Protein AF-A0A819XKZ9-F1 (afdb_monomer)

Mean predicted aligned error: 4.68 Å

Structure (mmCIF, N/CA/C/O backbone):
data_AF-A0A819XKZ9-F1
#
_entry.id   AF-A0A819XKZ9-F1
#
loop_
_atom_site.group_PDB
_atom_site.id
_atom_site.type_symbo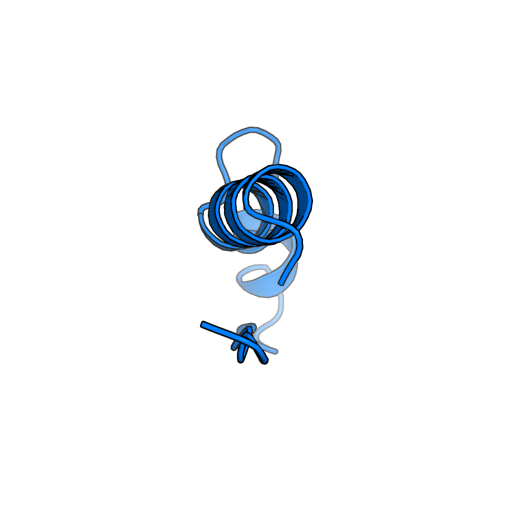l
_atom_site.label_atom_id
_atom_site.label_alt_id
_atom_site.label_comp_id
_atom_site.label_asym_id
_atom_site.label_entity_id
_atom_site.label_seq_id
_atom_site.pdbx_PDB_ins_code
_atom_site.Cartn_x
_atom_site.Cartn_y
_atom_site.Cartn_z
_atom_site.occupancy
_atom_site.B_iso_or_equiv
_atom_site.auth_seq_id
_atom_site.auth_comp_id
_atom_site.auth_asym_id
_atom_site.auth_atom_id
_atom_site.pdbx_PDB_model_num
ATOM 1 N N . ALA A 1 1 ? 10.716 -4.940 -11.516 1.00 68.50 1 ALA A N 1
ATOM 2 C CA . ALA A 1 1 ? 9.271 -4.665 -11.572 1.00 68.50 1 ALA A CA 1
ATOM 3 C C . ALA A 1 1 ? 9.150 -3.229 -12.025 1.00 68.50 1 ALA A C 1
ATOM 5 O O . ALA A 1 1 ? 9.894 -2.420 -11.493 1.00 68.50 1 ALA A O 1
ATOM 6 N N . ASP A 1 2 ? 8.308 -2.950 -13.012 1.00 83.12 2 ASP A N 1
ATOM 7 C CA . ASP A 1 2 ? 8.222 -1.624 -13.646 1.00 83.12 2 ASP A CA 1
ATOM 8 C C . ASP A 1 2 ? 6.955 -0.859 -13.230 1.00 83.12 2 ASP A C 1
ATOM 10 O O . ASP A 1 2 ? 6.784 0.298 -13.594 1.00 83.12 2 ASP A O 1
ATOM 14 N N . CYS A 1 3 ? 6.043 -1.519 -12.499 1.00 80.12 3 CYS A N 1
ATOM 15 C CA . CYS A 1 3 ? 4.806 -0.941 -11.974 1.00 80.12 3 CYS A CA 1
ATOM 16 C C . CYS A 1 3 ? 4.441 -1.583 -10.622 1.00 80.12 3 CYS A C 1
ATOM 18 O O . CYS A 1 3 ? 4.520 -2.807 -10.475 1.00 80.12 3 CYS A O 1
ATOM 20 N 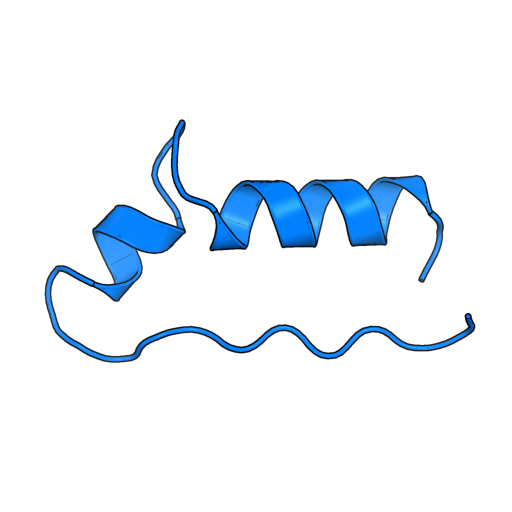N . ALA A 1 4 ? 3.997 -0.774 -9.657 1.00 85.62 4 ALA A N 1
ATOM 21 C CA . ALA A 1 4 ? 3.464 -1.227 -8.373 1.00 85.62 4 ALA A CA 1
ATOM 22 C C . ALA A 1 4 ? 1.970 -0.892 -8.254 1.00 85.62 4 ALA A C 1
ATOM 24 O O . ALA A 1 4 ? 1.530 0.195 -8.622 1.00 85.62 4 ALA A O 1
ATOM 25 N N . VAL A 1 5 ? 1.183 -1.825 -7.711 1.00 86.81 5 VAL A N 1
ATOM 26 C CA . VAL A 1 5 ? -0.236 -1.607 -7.402 1.00 86.81 5 VAL A CA 1
ATOM 27 C C . VAL A 1 5 ? -0.388 -1.522 -5.891 1.00 86.81 5 VAL A C 1
ATOM 29 O O . VAL A 1 5 ? -0.152 -2.499 -5.183 1.00 86.81 5 VAL A O 1
ATOM 32 N N . LEU A 1 6 ? -0.789 -0.348 -5.405 1.00 87.00 6 LEU A N 1
ATOM 33 C CA . LEU A 1 6 ? -1.084 -0.115 -3.996 1.00 87.00 6 LEU A CA 1
ATOM 34 C C . LEU A 1 6 ? -2.598 -0.147 -3.781 1.00 87.00 6 LEU A C 1
ATOM 36 O O . LEU A 1 6 ? -3.328 0.666 -4.345 1.00 87.00 6 LEU A O 1
ATOM 40 N N . VAL A 1 7 ? -3.068 -1.076 -2.950 1.00 87.81 7 VAL A N 1
ATOM 41 C CA . VAL A 1 7 ? -4.479 -1.172 -2.557 1.00 87.81 7 VAL A CA 1
ATOM 42 C C . VAL A 1 7 ? -4.650 -0.549 -1.180 1.00 87.81 7 VAL A C 1
ATOM 44 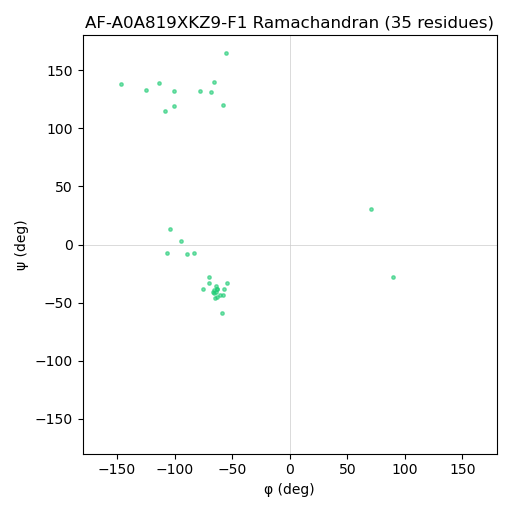O O . VAL A 1 7 ? -3.891 -0.847 -0.258 1.00 87.81 7 VAL A O 1
ATOM 47 N N . VAL A 1 8 ? -5.651 0.318 -1.040 1.00 86.25 8 VAL A N 1
ATOM 48 C CA . VAL A 1 8 ? -5.925 1.043 0.202 1.00 86.25 8 VAL A CA 1
ATOM 49 C C . VAL A 1 8 ? -7.367 0.799 0.632 1.00 86.25 8 VAL A C 1
ATOM 51 O O . VAL A 1 8 ? -8.282 0.899 -0.184 1.00 86.25 8 VAL A O 1
ATOM 54 N N . ALA A 1 9 ? -7.567 0.479 1.912 1.00 87.88 9 ALA A N 1
ATOM 55 C CA . ALA A 1 9 ? -8.897 0.351 2.493 1.00 87.88 9 ALA A CA 1
ATOM 56 C C . ALA A 1 9 ? -9.586 1.724 2.555 1.00 87.88 9 ALA A C 1
ATOM 58 O O . ALA A 1 9 ? -8.993 2.700 3.013 1.00 87.88 9 ALA A O 1
ATOM 59 N N . ALA A 1 10 ? -10.835 1.789 2.091 1.00 87.06 10 ALA A N 1
ATOM 60 C CA . ALA A 1 10 ? -11.649 3.008 2.090 1.00 87.06 10 ALA A CA 1
ATOM 61 C C . ALA A 1 10 ? -12.568 3.123 3.323 1.00 87.06 10 ALA A C 1
ATOM 63 O O . ALA A 1 10 ? -13.366 4.055 3.412 1.00 87.06 10 ALA A O 1
ATOM 64 N N . GLY A 1 11 ? -12.493 2.171 4.259 1.00 89.44 11 GLY A N 1
ATOM 65 C CA . GLY A 1 11 ? -13.245 2.222 5.507 1.00 89.44 11 GLY A CA 1
ATOM 66 C C . GLY A 1 11 ? -12.788 3.386 6.388 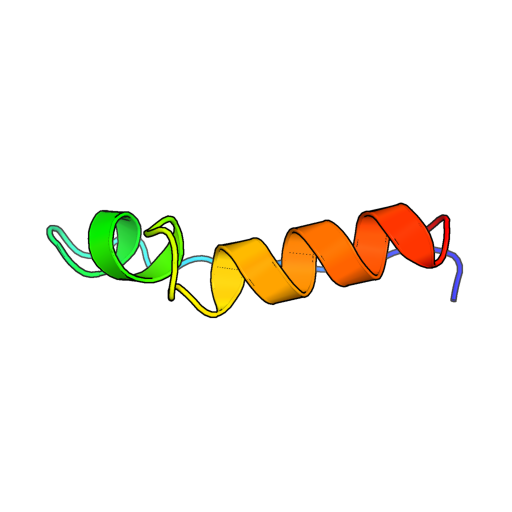1.00 89.44 11 GLY A C 1
ATOM 67 O O . GLY A 1 11 ? -11.592 3.656 6.512 1.00 89.44 11 GLY A O 1
ATOM 68 N N . THR A 1 12 ? -13.737 4.071 7.029 1.00 82.81 12 THR A N 1
ATOM 69 C CA . THR A 1 12 ? -13.454 5.102 8.041 1.00 82.81 12 THR A CA 1
ATOM 70 C C . THR A 1 12 ? -12.629 4.512 9.182 1.00 82.81 12 THR A C 1
ATOM 72 O O . THR A 1 12 ? -13.081 3.573 9.837 1.00 82.81 12 THR A O 1
ATOM 75 N N . GLY A 1 13 ? -11.432 5.049 9.428 1.00 83.50 13 GLY 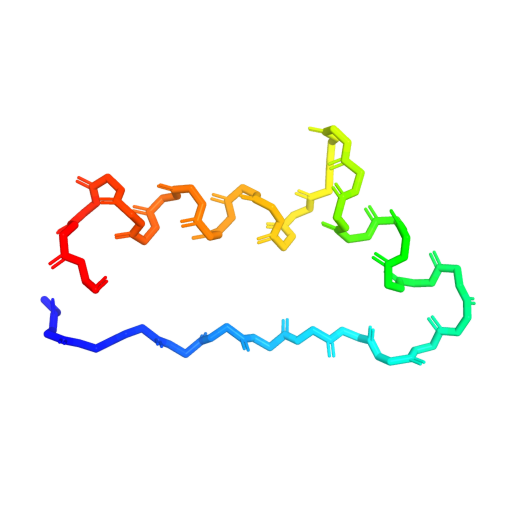A N 1
ATOM 76 C CA . GLY A 1 13 ? -10.486 4.551 10.429 1.00 83.50 13 GLY A CA 1
ATOM 77 C C . GLY A 1 13 ? -9.516 3.489 9.899 1.00 83.50 13 GLY A C 1
ATOM 78 O O . GLY A 1 13 ? -8.389 3.411 10.385 1.00 83.50 13 GLY A O 1
ATOM 79 N N . GLU A 1 14 ? -9.903 2.712 8.883 1.00 84.56 14 GLU A N 1
ATOM 80 C CA . GLU A 1 14 ? -9.016 1.745 8.218 1.00 84.56 14 GLU A CA 1
ATOM 81 C C . GLU A 1 14 ? -8.024 2.446 7.292 1.00 84.56 14 GLU A C 1
ATOM 83 O O . GLU A 1 14 ? -6.848 2.072 7.250 1.00 84.56 14 GLU A O 1
ATOM 88 N N . PHE A 1 15 ? -8.476 3.501 6.603 1.00 86.12 15 PHE A N 1
ATOM 89 C CA . PHE A 1 15 ? -7.593 4.380 5.848 1.00 86.12 15 PHE A CA 1
ATOM 90 C C . PHE A 1 15 ? -6.550 4.989 6.788 1.00 86.12 15 PHE A C 1
ATOM 92 O O . PHE A 1 15 ? -5.361 4.725 6.642 1.00 86.12 15 PHE A O 1
ATOM 99 N N . GLU A 1 16 ? -6.986 5.715 7.818 1.00 87.12 16 GLU A N 1
ATOM 100 C CA . GLU A 1 16 ? -6.124 6.407 8.777 1.00 87.12 16 GLU A CA 1
ATOM 101 C C . GLU A 1 16 ? -5.143 5.460 9.488 1.00 87.12 16 GLU A C 1
ATOM 103 O O . GLU A 1 16 ? -3.978 5.814 9.684 1.00 87.12 16 GLU A O 1
ATOM 108 N N . ALA A 1 17 ? -5.571 4.238 9.826 1.00 86.94 17 ALA A N 1
ATOM 109 C CA . ALA A 1 17 ? -4.694 3.208 10.378 1.00 86.94 17 ALA A CA 1
ATOM 110 C C . ALA A 1 17 ? -3.636 2.732 9.363 1.00 86.94 17 ALA A C 1
ATOM 112 O O . ALA A 1 17 ? -2.476 2.542 9.735 1.00 86.94 17 ALA A O 1
ATOM 113 N N . GLY A 1 18 ? -3.999 2.592 8.085 1.00 85.12 18 GLY A N 1
ATOM 114 C CA . GLY A 1 18 ? -3.101 2.180 7.002 1.00 85.12 18 GLY A CA 1
ATOM 115 C C . GLY A 1 18 ? -2.041 3.221 6.610 1.00 85.12 18 GLY A C 1
ATOM 116 O O . GLY A 1 18 ? -0.920 2.838 6.267 1.00 85.12 18 GLY A O 1
ATOM 117 N N . ILE A 1 19 ? -2.353 4.523 6.697 1.00 85.31 19 ILE A N 1
ATOM 118 C CA . ILE A 1 19 ? -1.420 5.658 6.458 1.00 85.31 19 ILE A CA 1
ATOM 119 C C . ILE A 1 19 ? -0.680 6.100 7.738 1.00 85.31 19 ILE A C 1
ATOM 121 O O . ILE A 1 19 ? 0.268 6.887 7.674 1.00 85.31 19 ILE A O 1
ATOM 125 N N . SER A 1 20 ? -1.046 5.570 8.908 1.00 87.75 20 SER A N 1
ATOM 126 C CA . SER A 1 20 ? -0.366 5.859 10.177 1.00 87.75 20 SER A CA 1
ATOM 127 C C . SER A 1 20 ? 1.142 5.565 10.127 1.00 87.75 20 SER A C 1
ATOM 129 O O . SER A 1 20 ? 1.648 4.866 9.249 1.00 87.75 20 SER A O 1
ATOM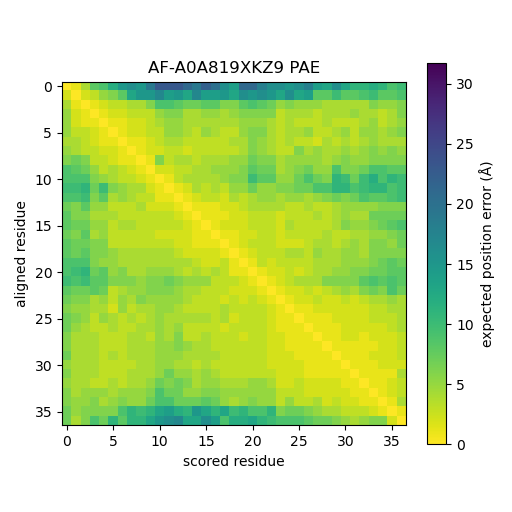 131 N N . LYS A 1 21 ? 1.902 6.072 11.109 1.00 80.19 21 LYS A N 1
ATOM 132 C CA . LYS A 1 21 ? 3.359 5.860 11.185 1.00 80.19 21 LYS 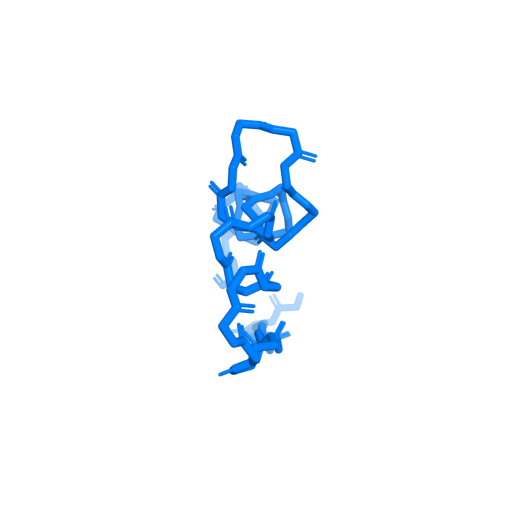A CA 1
ATOM 133 C C . LYS A 1 21 ? 3.758 4.380 11.162 1.00 80.19 21 LYS A C 1
ATOM 135 O O . LYS A 1 21 ? 4.793 4.077 10.580 1.00 80.19 21 LYS A O 1
ATOM 140 N N . ASN A 1 22 ? 2.916 3.519 11.734 1.00 82.31 22 ASN A N 1
ATOM 141 C CA . ASN A 1 22 ? 3.072 2.060 11.768 1.00 82.31 22 ASN A CA 1
ATOM 142 C C . ASN A 1 22 ? 2.136 1.349 10.768 1.00 82.31 22 ASN A C 1
ATOM 144 O O . ASN A 1 22 ? 1.895 0.150 10.883 1.00 82.31 22 ASN A O 1
ATOM 148 N N . GLY A 1 23 ? 1.533 2.102 9.849 1.00 86.75 23 GLY A N 1
ATOM 149 C CA . GLY A 1 23 ? 0.579 1.598 8.876 1.00 86.75 23 GLY A CA 1
ATOM 150 C C . GLY A 1 23 ? 1.277 0.877 7.727 1.00 86.75 23 GLY A C 1
ATOM 151 O O . GLY A 1 23 ? 2.231 1.386 7.137 1.00 86.75 23 GLY A O 1
ATOM 152 N N . GLN A 1 24 ? 0.777 -0.311 7.392 1.00 86.62 24 GLN A N 1
ATOM 153 C CA . GLN A 1 24 ? 1.351 -1.171 6.353 1.00 86.62 24 GLN A CA 1
ATOM 154 C C . GLN A 1 24 ? 1.279 -0.547 4.952 1.00 86.62 24 GLN A C 1
ATOM 156 O O . GLN A 1 24 ? 2.206 -0.684 4.160 1.00 86.62 24 GLN A O 1
ATOM 161 N N . THR A 1 25 ? 0.214 0.193 4.637 1.00 86.06 25 THR A N 1
ATOM 162 C CA . THR A 1 25 ? 0.067 0.867 3.337 1.00 86.06 25 THR A CA 1
ATOM 163 C C . THR A 1 25 ? 1.161 1.912 3.121 1.00 86.06 25 THR A C 1
ATOM 165 O O . THR A 1 25 ? 1.694 2.038 2.019 1.00 86.06 25 THR A O 1
ATOM 168 N N . ARG A 1 26 ? 1.545 2.631 4.184 1.00 86.25 26 ARG A N 1
ATOM 169 C CA . ARG A 1 26 ? 2.650 3.597 4.151 1.00 86.25 26 ARG A CA 1
ATOM 170 C C . ARG A 1 26 ? 4.004 2.917 3.942 1.00 86.25 26 ARG A C 1
ATOM 172 O O . ARG A 1 26 ? 4.825 3.433 3.189 1.00 86.25 26 ARG A O 1
ATOM 179 N N . GLU A 1 27 ? 4.235 1.780 4.593 1.00 88.44 27 GLU A N 1
ATOM 180 C CA . GLU A 1 27 ? 5.471 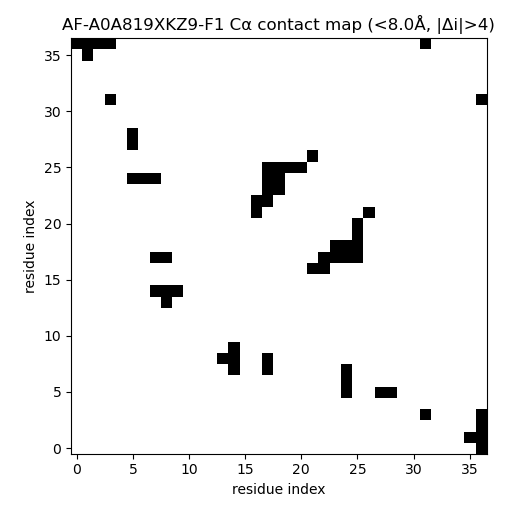1.004 4.445 1.00 88.44 27 GLU A CA 1
ATOM 181 C C . GLU A 1 27 ? 5.616 0.450 3.022 1.00 88.44 27 GLU A C 1
ATOM 183 O O . GLU A 1 27 ? 6.649 0.647 2.388 1.00 88.44 27 GLU A O 1
ATOM 188 N N . HIS A 1 28 ? 4.550 -0.129 2.465 1.00 87.50 28 HIS A N 1
ATOM 189 C CA . HIS A 1 28 ? 4.547 -0.617 1.085 1.00 87.50 28 HIS A CA 1
ATOM 190 C C . HIS A 1 28 ? 4.750 0.501 0.054 1.00 87.50 28 HIS A C 1
ATOM 192 O O . HIS A 1 28 ? 5.476 0.304 -0.920 1.00 87.50 28 HIS A O 1
ATOM 198 N N . ALA A 1 29 ? 4.175 1.687 0.278 1.00 86.19 29 ALA A N 1
ATOM 199 C CA . ALA A 1 29 ? 4.417 2.852 -0.571 1.00 86.19 29 ALA A CA 1
ATOM 200 C C . ALA A 1 29 ? 5.884 3.320 -0.512 1.00 86.19 29 ALA A C 1
ATOM 202 O O . ALA A 1 29 ? 6.473 3.648 -1.541 1.00 86.19 29 ALA A O 1
ATOM 203 N N . LEU A 1 30 ? 6.494 3.315 0.679 1.00 86.94 30 LEU A N 1
ATOM 204 C CA . LEU A 1 30 ? 7.905 3.667 0.850 1.00 86.94 30 LEU A CA 1
ATOM 205 C C . LEU A 1 30 ? 8.824 2.646 0.170 1.00 86.94 30 LEU A C 1
ATOM 207 O O . LEU A 1 30 ? 9.780 3.032 -0.496 1.00 86.94 30 LEU A O 1
ATOM 211 N N . LEU A 1 31 ? 8.517 1.356 0.298 1.00 87.50 31 LEU A N 1
ATOM 212 C CA . LEU A 1 31 ? 9.278 0.290 -0.349 1.00 87.50 31 LEU A CA 1
ATOM 213 C C . LEU A 1 31 ? 9.209 0.397 -1.878 1.00 87.50 31 LEU A C 1
ATOM 215 O O . LEU A 1 31 ? 10.253 0.341 -2.526 1.00 87.50 31 LEU A O 1
ATOM 219 N N . ALA A 1 32 ? 8.022 0.633 -2.449 1.00 87.06 32 ALA A N 1
ATOM 220 C CA . ALA A 1 32 ? 7.860 0.873 -3.886 1.00 87.06 32 ALA A CA 1
ATOM 221 C C . ALA A 1 32 ? 8.694 2.076 -4.363 1.00 87.06 32 ALA A C 1
ATOM 223 O O . ALA A 1 32 ? 9.432 1.963 -5.340 1.00 87.06 32 ALA A O 1
ATOM 224 N N . TYR A 1 33 ? 8.682 3.176 -3.599 1.00 84.19 33 TYR A N 1
ATOM 225 C CA . TYR A 1 33 ? 9.503 4.356 -3.879 1.00 84.19 33 TYR A CA 1
ATOM 226 C C . TYR A 1 33 ? 11.010 4.050 -3.855 1.00 84.19 33 TYR A C 1
ATOM 228 O O . TYR A 1 33 ? 11.744 4.472 -4.744 1.00 84.19 33 TYR A O 1
ATOM 236 N N . THR A 1 34 ? 11.489 3.282 -2.869 1.00 86.25 34 THR A N 1
ATOM 237 C CA . THR A 1 34 ? 12.914 2.904 -2.785 1.00 86.25 34 THR A CA 1
ATOM 238 C C . THR A 1 34 ? 13.354 1.926 -3.870 1.00 86.25 34 THR A C 1
ATOM 240 O O . THR A 1 34 ? 14.522 1.918 -4.248 1.00 86.25 34 THR A O 1
ATOM 243 N N . LEU A 1 35 ? 12.429 1.107 -4.372 1.00 85.38 35 LEU A N 1
ATOM 244 C CA .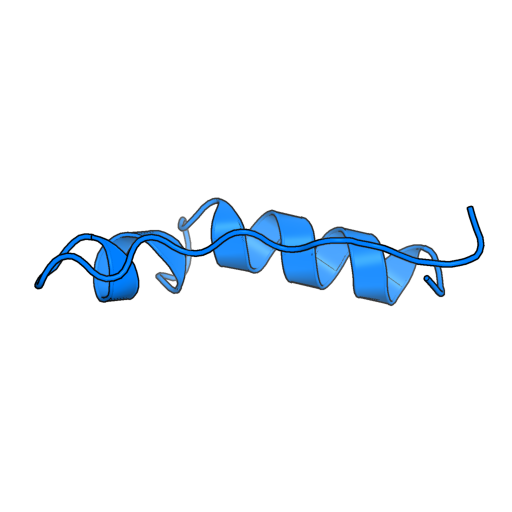 LEU A 1 35 ? 12.683 0.137 -5.434 1.00 85.38 35 LEU A CA 1
ATOM 245 C C . LEU A 1 35 ? 12.616 0.765 -6.837 1.00 85.38 35 LEU A C 1
ATOM 247 O O . LEU A 1 35 ? 12.989 0.099 -7.800 1.00 85.38 35 LEU A O 1
ATOM 251 N N . GLY A 1 36 ? 12.199 2.033 -6.948 1.00 82.88 36 GLY A N 1
ATOM 252 C CA . GLY A 1 36 ? 12.116 2.760 -8.218 1.00 82.88 36 GLY A CA 1
ATOM 253 C C . GLY A 1 36 ? 11.000 2.258 -9.135 1.00 82.88 36 GLY A C 1
ATOM 254 O O . GLY A 1 36 ? 11.171 2.286 -10.353 1.00 82.88 36 GLY A O 1
ATOM 255 N N . VAL A 1 37 ? 9.909 1.762 -8.539 1.00 77.00 37 VAL A N 1
ATOM 256 C CA . VAL A 1 37 ? 8.712 1.246 -9.225 1.00 77.00 37 VAL A CA 1
ATOM 257 C C . VAL A 1 37 ? 7.634 2.317 -9.346 1.00 77.00 37 VAL A C 1
ATOM 259 O O . VAL A 1 37 ? 7.531 3.146 -8.414 1.00 77.00 37 VAL A O 1
#

Secondary structure (DSSP, 8-state):
----------STTHHHHHHSTT-HHHHHHHHHHHHT-

Radius of gyration: 10.66 Å; Cα contacts (8 Å, |Δi|>4): 30; chains: 1; bounding box: 26×11×25 Å

Sequence (37 aa):
ADCAVLVVAAGTGEFEAGISKNGQTREHALLAYTLGV

Nearest PDB structures (foldseek):
  6jen-assembly3_C  TM=5.888E-01  e=9.780E+00  Phytolacca americana

pLDDT: mean 85.04, std 3.74, range [68.5, 89.44]

Solvent-accessible surface area (backbone atoms only — not comparable to full-atom values): 2327 Å² total; per-residue (Å²): 120,86,71,75,87,85,81,76,60,86,49,91,62,48,34,61,50,26,63,31,99,88,10,61,54,41,51,53,52,50,50,37,58,76,69,71,63

Foldseek 3Di:
DQDDDQDADPDDVRRCQLCDPPHVSVVVVVVCVVVVD